Protein AF-A0A965ZTT6-F1 (afdb_monomer_lite)

Radius of gyration: 13.16 Å; chains: 1; bounding box: 32×24×39 Å

Sequence (85 aa):
MTVAVHRADHAPLAGVSVTGSWSNGANGSSTCTTAGDGICTLSKGGIKGNAASATFSVTNLSGDALTYDPADNDLAPVAITVSRP

Structure (mmCIF, N/CA/C/O backbone):
data_AF-A0A965ZTT6-F1
#
_entry.id   AF-A0A965ZTT6-F1
#
loop_
_atom_site.group_PDB
_atom_site.id
_atom_site.type_symbol
_atom_site.label_atom_id
_atom_site.label_alt_id
_atom_site.label_comp_id
_atom_site.label_asym_id
_atom_site.label_entity_id
_atom_site.label_seq_id
_atom_site.pdbx_PDB_ins_code
_atom_site.Cartn_x
_atom_site.Cartn_y
_atom_site.Cartn_z
_atom_site.occupancy
_atom_site.B_iso_or_equiv
_atom_site.auth_seq_i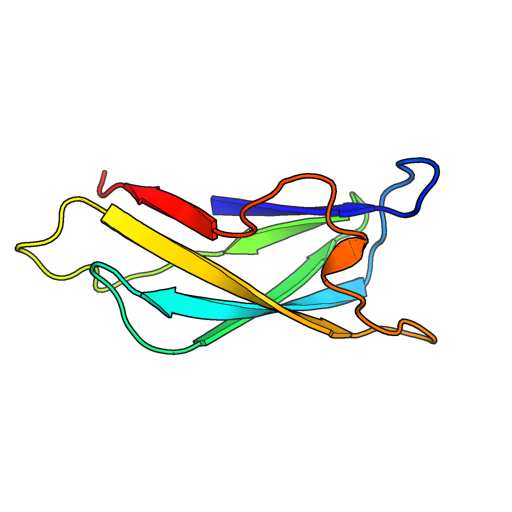d
_atom_site.auth_comp_id
_atom_site.auth_asym_id
_atom_site.auth_atom_id
_atom_site.pdbx_PDB_model_num
ATOM 1 N N . MET A 1 1 ? -9.659 -6.379 2.674 1.00 82.75 1 MET A N 1
ATOM 2 C CA . MET A 1 1 ? -9.518 -5.222 1.763 1.00 82.75 1 MET A CA 1
ATOM 3 C C . MET A 1 1 ? -8.502 -5.584 0.701 1.00 82.75 1 MET A C 1
ATOM 5 O O . MET A 1 1 ? -7.549 -6.279 1.030 1.00 82.75 1 MET A O 1
ATOM 9 N N . THR A 1 2 ? -8.690 -5.126 -0.532 1.00 87.06 2 THR A N 1
ATOM 10 C CA . THR A 1 2 ? -7.758 -5.356 -1.642 1.00 87.06 2 THR A CA 1
ATOM 11 C C . THR A 1 2 ? -7.112 -4.045 -2.078 1.00 87.06 2 THR A C 1
ATOM 13 O O . THR A 1 2 ? -7.778 -3.014 -2.118 1.00 87.06 2 THR A O 1
ATOM 16 N N . VAL A 1 3 ? -5.823 -4.096 -2.398 1.00 88.75 3 VAL A N 1
ATOM 17 C CA . VAL A 1 3 ? -5.067 -3.026 -3.055 1.00 88.75 3 VAL A CA 1
ATOM 18 C C . VAL A 1 3 ? -4.641 -3.553 -4.418 1.00 88.75 3 VAL A C 1
ATOM 20 O O . VAL A 1 3 ? -4.088 -4.648 -4.489 1.00 88.75 3 VAL A O 1
ATOM 23 N N . ALA A 1 4 ? -4.918 -2.801 -5.477 1.00 90.50 4 ALA A N 1
ATOM 24 C CA . ALA A 1 4 ? -4.448 -3.104 -6.823 1.00 90.50 4 ALA A CA 1
ATOM 25 C C . ALA A 1 4 ? -3.276 -2.180 -7.162 1.00 90.50 4 ALA A C 1
ATOM 27 O O . ALA A 1 4 ? -3.328 -0.989 -6.856 1.00 90.50 4 ALA A O 1
ATOM 28 N N . VAL A 1 5 ? -2.229 -2.739 -7.762 1.00 89.38 5 VAL A N 1
ATOM 29 C CA . VAL A 1 5 ? -1.115 -1.984 -8.334 1.00 89.38 5 VAL A CA 1
ATOM 30 C C . VAL A 1 5 ? -0.966 -2.389 -9.790 1.00 89.38 5 VAL A C 1
ATOM 32 O O . VAL A 1 5 ? -0.870 -3.573 -10.131 1.00 89.38 5 VAL A O 1
ATOM 35 N N . HIS A 1 6 ? -0.907 -1.386 -10.650 1.00 90.56 6 HIS A N 1
ATOM 36 C CA . HIS A 1 6 ? -0.761 -1.536 -12.087 1.00 90.56 6 HIS A CA 1
ATOM 37 C C . HIS A 1 6 ? 0.192 -0.473 -12.628 1.00 90.56 6 HIS A C 1
ATOM 39 O O . HIS A 1 6 ? 0.529 0.494 -11.949 1.00 90.56 6 HIS A O 1
ATOM 45 N N . ARG A 1 7 ? 0.682 -0.693 -13.845 1.00 86.06 7 ARG A N 1
ATOM 46 C CA . ARG A 1 7 ? 1.492 0.282 -14.587 1.00 86.06 7 ARG A CA 1
ATOM 47 C C . ARG A 1 7 ? 0.589 1.334 -15.236 1.00 86.06 7 ARG A C 1
ATOM 49 O O . ARG A 1 7 ? -0.620 1.158 -15.284 1.00 86.06 7 ARG A O 1
ATOM 56 N N . ALA A 1 8 ? 1.172 2.384 -15.812 1.00 84.38 8 ALA A N 1
ATOM 57 C CA . ALA A 1 8 ? 0.422 3.453 -16.486 1.00 84.38 8 ALA A CA 1
ATOM 58 C C . ALA A 1 8 ? -0.510 2.975 -17.626 1.00 84.38 8 ALA A C 1
ATOM 60 O O . ALA A 1 8 ? -1.463 3.663 -17.971 1.00 84.38 8 ALA A O 1
ATOM 61 N N . ASP A 1 9 ? -0.262 1.799 -18.209 1.00 87.81 9 ASP A N 1
ATOM 62 C CA . ASP A 1 9 ? -1.126 1.148 -19.207 1.00 87.81 9 ASP A CA 1
ATOM 63 C C . ASP A 1 9 ? -2.236 0.268 -18.584 1.00 87.81 9 ASP A C 1
ATOM 65 O O . ASP A 1 9 ? -2.897 -0.494 -19.289 1.00 87.81 9 ASP A O 1
ATOM 69 N N . HIS A 1 10 ? -2.429 0.356 -17.264 1.00 86.75 10 HIS A N 1
ATOM 70 C CA . HIS A 1 10 ? -3.286 -0.492 -16.431 1.00 86.75 10 HIS A CA 1
ATOM 71 C C . HIS A 1 10 ? -2.937 -1.989 -16.453 1.00 86.75 10 HIS A C 1
ATOM 73 O O . HIS A 1 10 ? -3.719 -2.816 -15.974 1.00 86.75 10 HIS A O 1
ATOM 79 N N . ALA A 1 11 ? -1.757 -2.374 -16.950 1.00 88.50 11 ALA A N 1
ATOM 80 C CA . ALA A 1 11 ? -1.306 -3.753 -16.839 1.00 88.50 11 ALA A CA 1
ATOM 81 C C . ALA A 1 11 ? -0.971 -4.083 -15.373 1.00 88.50 11 ALA A C 1
ATOM 83 O O . ALA A 1 11 ? -0.240 -3.317 -14.728 1.00 88.50 11 ALA A O 1
ATOM 84 N N . PRO A 1 12 ? -1.435 -5.228 -14.839 1.00 91.50 12 PRO A N 1
ATOM 85 C CA . PRO A 1 12 ? -1.179 -5.605 -13.456 1.00 91.50 12 PRO A CA 1
ATOM 86 C C . PRO A 1 12 ? 0.321 -5.716 -13.177 1.00 91.50 12 PRO A C 1
ATOM 88 O O . PRO A 1 12 ? 1.110 -6.193 -14.007 1.00 91.50 12 PRO A O 1
ATOM 91 N N . LEU A 1 13 ? 0.725 -5.260 -11.992 1.00 90.38 13 LEU A N 1
ATOM 92 C CA . LEU A 1 13 ? 2.119 -5.251 -11.573 1.00 90.38 13 LEU A C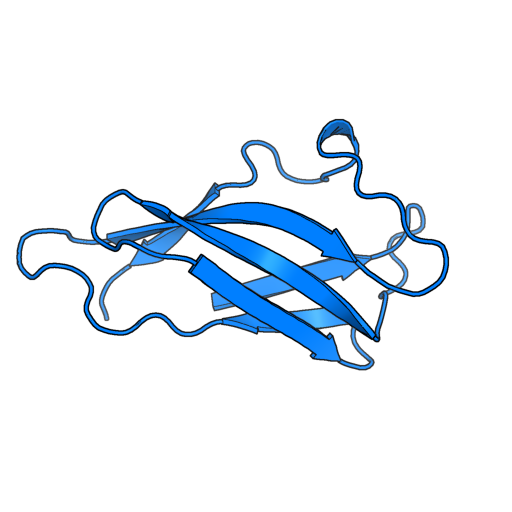A 1
ATOM 93 C C . LEU A 1 13 ? 2.309 -6.153 -10.351 1.00 90.38 13 LEU A C 1
ATOM 95 O O . LEU A 1 13 ? 1.955 -5.801 -9.227 1.00 90.38 13 LEU A O 1
ATOM 99 N N . ALA A 1 14 ? 2.870 -7.334 -10.597 1.00 93.12 14 ALA A N 1
ATOM 100 C CA . ALA A 1 14 ? 3.179 -8.334 -9.582 1.00 93.12 14 ALA A CA 1
ATOM 101 C C . ALA A 1 14 ? 4.491 -8.032 -8.841 1.00 93.12 14 ALA A C 1
ATOM 103 O O . ALA A 1 14 ? 5.382 -7.381 -9.385 1.00 93.12 14 ALA A O 1
ATOM 104 N N . GLY A 1 15 ? 4.632 -8.560 -7.622 1.00 91.31 15 GLY A N 1
ATOM 105 C CA . GLY A 1 15 ? 5.866 -8.461 -6.835 1.00 91.31 15 GLY A CA 1
ATOM 106 C C . GLY A 1 15 ? 6.087 -7.103 -6.162 1.00 91.31 15 GLY A C 1
ATOM 107 O O . GLY A 1 15 ? 7.164 -6.858 -5.623 1.00 91.31 15 GLY A O 1
ATOM 108 N N . VAL A 1 16 ? 5.081 -6.226 -6.152 1.00 92.81 16 VAL A N 1
ATOM 109 C CA . VAL A 1 16 ? 5.166 -4.909 -5.513 1.00 92.81 16 VAL A CA 1
ATOM 110 C C . VAL A 1 16 ? 4.817 -5.037 -4.046 1.00 92.81 16 VAL A C 1
ATOM 112 O O . VAL A 1 16 ? 3.712 -5.450 -3.699 1.00 92.81 16 VAL A O 1
ATOM 115 N N . SER A 1 17 ? 5.736 -4.642 -3.175 1.00 93.44 17 SER A N 1
ATOM 116 C CA . SER A 1 17 ? 5.469 -4.490 -1.750 1.00 93.44 17 SER A CA 1
ATOM 117 C C . SER A 1 17 ? 4.773 -3.160 -1.479 1.00 93.44 17 SER A C 1
ATOM 119 O O . SER A 1 17 ? 5.377 -2.091 -1.542 1.00 93.44 17 SER A O 1
ATOM 121 N N . VAL A 1 18 ? 3.492 -3.241 -1.140 1.00 92.75 18 VAL A N 1
ATOM 122 C CA . VAL A 1 18 ? 2.659 -2.129 -0.690 1.00 92.75 18 VAL A CA 1
ATOM 123 C C . VAL A 1 18 ? 2.822 -1.978 0.813 1.00 92.75 18 VAL A C 1
ATOM 125 O O . VAL A 1 18 ? 2.524 -2.906 1.559 1.00 92.75 18 VAL A O 1
ATOM 128 N N . THR A 1 19 ? 3.246 -0.807 1.276 1.00 92.44 19 THR A N 1
ATOM 129 C CA . THR A 1 19 ? 3.282 -0.455 2.701 1.00 92.44 19 THR A CA 1
ATOM 130 C C . THR A 1 19 ? 2.366 0.725 2.968 1.00 92.44 19 THR A C 1
ATOM 132 O O . THR A 1 19 ? 2.367 1.709 2.229 1.00 92.44 19 THR A O 1
ATOM 135 N N . GLY A 1 20 ? 1.602 0.647 4.053 1.00 92.00 20 GLY A N 1
ATOM 136 C CA . GLY A 1 20 ? 0.752 1.745 4.486 1.00 92.00 20 GLY A CA 1
ATOM 137 C C . GLY A 1 20 ? 0.514 1.780 5.986 1.00 92.00 20 GLY A C 1
ATOM 138 O O . GLY A 1 20 ? 0.885 0.864 6.728 1.00 92.00 20 GLY A O 1
ATOM 139 N N . SER A 1 21 ? -0.109 2.865 6.430 1.00 92.31 21 SER A N 1
ATOM 140 C CA . SER A 1 21 ? -0.435 3.126 7.829 1.00 92.31 21 SER A CA 1
ATOM 141 C C . SER A 1 21 ? -1.941 3.103 8.066 1.00 92.31 21 SER A C 1
ATOM 143 O O . SER A 1 21 ? -2.734 3.493 7.209 1.00 92.31 21 SER A O 1
ATOM 145 N N . TRP A 1 22 ? -2.332 2.622 9.244 1.00 92.25 22 TRP A N 1
ATOM 146 C CA . TRP A 1 22 ? -3.712 2.616 9.708 1.00 92.25 22 TRP A CA 1
ATOM 147 C C . TRP A 1 22 ? -3.989 3.819 10.599 1.00 92.25 22 TRP A C 1
ATOM 149 O O . TRP A 1 22 ? -3.207 4.133 11.499 1.00 92.25 22 TRP A O 1
ATOM 159 N N . SER A 1 23 ? -5.144 4.436 10.385 1.00 90.12 23 SER A N 1
ATOM 160 C CA . SER A 1 23 ? -5.685 5.516 11.201 1.00 90.12 23 SER A CA 1
ATOM 161 C C . SER A 1 23 ? -7.198 5.346 11.396 1.00 90.12 23 SER A C 1
ATOM 163 O O . SER A 1 23 ? -7.784 4.341 10.984 1.00 90.12 23 SER A O 1
ATOM 165 N N . ASN A 1 24 ? -7.827 6.315 12.071 1.00 87.81 24 ASN A N 1
ATOM 166 C CA . ASN A 1 24 ? -9.280 6.417 12.240 1.00 87.81 24 ASN A CA 1
ATOM 167 C C . ASN A 1 24 ? -9.965 5.109 12.676 1.00 87.81 24 ASN A C 1
ATOM 169 O O . ASN A 1 24 ? -10.832 4.610 11.978 1.00 87.81 24 ASN A O 1
ATOM 173 N N . GLY A 1 25 ? -9.555 4.537 13.812 1.00 86.56 25 GLY A N 1
ATOM 174 C CA . GLY A 1 25 ? -10.162 3.315 14.364 1.00 86.56 25 GLY A CA 1
ATOM 175 C C . GLY A 1 25 ? -9.241 2.101 14.387 1.00 86.56 25 GLY A C 1
ATOM 176 O O . GLY A 1 25 ? -9.509 1.151 15.114 1.00 86.56 25 GLY A O 1
ATOM 177 N N . ALA A 1 26 ? -8.095 2.168 13.717 1.00 91.12 26 ALA A N 1
ATOM 178 C CA . ALA A 1 26 ? -6.967 1.271 13.941 1.00 91.12 26 ALA A CA 1
ATOM 179 C C . ALA A 1 26 ? -5.646 2.056 13.901 1.00 91.12 26 ALA A C 1
ATOM 181 O O . ALA A 1 26 ? -5.628 3.209 13.483 1.00 91.12 26 ALA A O 1
ATOM 182 N N . ASN A 1 27 ? -4.557 1.432 14.356 1.00 90.56 27 ASN A N 1
ATOM 183 C CA . ASN A 1 27 ? -3.218 2.027 14.403 1.00 90.56 27 ASN A CA 1
ATOM 184 C C . ASN A 1 27 ? -2.163 1.053 13.848 1.00 90.56 27 ASN A C 1
ATOM 186 O O . ASN A 1 27 ? -2.406 -0.156 13.779 1.00 90.56 27 ASN A O 1
ATOM 190 N N . GLY A 1 28 ? -0.965 1.562 13.553 1.00 91.06 28 GLY A N 1
ATOM 191 C CA . GLY A 1 28 ? 0.199 0.780 13.117 1.00 91.06 28 GLY A CA 1
ATOM 192 C C . GLY A 1 28 ? 0.311 0.666 11.597 1.00 91.06 28 GLY A C 1
ATOM 193 O O . GLY A 1 28 ? -0.509 1.218 10.870 1.00 91.06 28 GLY A O 1
ATOM 194 N N . SER A 1 29 ? 1.322 -0.053 11.116 1.00 91.75 29 SER A N 1
ATOM 195 C CA . SER A 1 29 ? 1.549 -0.280 9.687 1.00 91.75 29 SER A CA 1
ATOM 196 C C . SER A 1 29 ? 1.071 -1.659 9.238 1.00 91.75 29 SER A C 1
ATOM 198 O O . SER A 1 29 ? 0.843 -2.571 10.040 1.00 91.75 29 SER A O 1
ATOM 200 N N . SER A 1 30 ? 0.868 -1.813 7.937 1.00 92.81 30 SER A N 1
ATOM 201 C CA . SER A 1 30 ? 0.734 -3.121 7.302 1.00 92.81 30 SER A CA 1
ATOM 202 C C . SER A 1 30 ? 1.411 -3.108 5.946 1.00 92.81 30 SER A C 1
ATOM 204 O O . SER A 1 30 ? 1.436 -2.081 5.265 1.00 92.81 30 SER A O 1
ATOM 206 N N . THR A 1 31 ? 1.943 -4.268 5.584 1.00 92.88 31 THR A N 1
ATOM 207 C CA . THR A 1 31 ? 2.635 -4.493 4.323 1.00 92.88 31 THR A CA 1
ATOM 208 C C . THR A 1 31 ? 2.044 -5.716 3.655 1.00 92.88 31 THR A C 1
ATOM 210 O O . THR A 1 31 ? 1.634 -6.660 4.335 1.00 92.88 31 THR A O 1
ATOM 213 N N . CYS A 1 32 ? 1.981 -5.695 2.333 1.00 93.31 32 CYS A N 1
ATOM 214 C CA . CYS A 1 32 ? 1.561 -6.839 1.552 1.00 93.31 32 CYS A CA 1
ATOM 215 C C . CYS A 1 32 ? 2.187 -6.783 0.150 1.00 93.31 32 CYS A C 1
ATOM 217 O O . CYS A 1 32 ? 2.558 -5.705 -0.308 1.00 93.31 32 CYS A O 1
ATOM 219 N N . THR A 1 33 ? 2.327 -7.927 -0.519 1.00 94.38 33 THR A N 1
ATOM 220 C CA . THR A 1 33 ? 2.953 -8.010 -1.847 1.00 94.38 33 THR A CA 1
ATOM 221 C C . THR A 1 33 ? 1.924 -8.398 -2.901 1.00 94.38 33 THR A C 1
ATOM 223 O O . THR A 1 33 ? 1.152 -9.332 -2.683 1.00 94.38 33 THR A O 1
ATOM 226 N N . THR A 1 34 ? 1.900 -7.693 -4.033 1.00 93.56 34 THR A N 1
ATOM 227 C CA . THR A 1 34 ? 0.980 -8.006 -5.133 1.00 93.56 34 THR A CA 1
ATOM 228 C C . THR A 1 34 ? 1.298 -9.355 -5.772 1.00 93.56 34 THR A C 1
ATOM 230 O O . THR A 1 34 ? 2.457 -9.685 -6.038 1.00 93.56 34 THR A O 1
ATOM 233 N N . ALA A 1 35 ? 0.254 -10.143 -6.022 1.00 92.56 35 ALA A N 1
ATOM 234 C CA . ALA A 1 35 ? 0.347 -11.405 -6.742 1.00 92.56 35 ALA A CA 1
ATOM 235 C C . ALA A 1 35 ? 0.402 -11.175 -8.266 1.00 92.56 35 ALA A C 1
ATOM 237 O O . ALA A 1 35 ? 0.507 -10.043 -8.739 1.00 92.56 35 ALA A O 1
ATOM 238 N N . GLY A 1 36 ? 0.359 -12.259 -9.050 1.00 90.75 36 GLY A N 1
ATOM 239 C CA . GLY A 1 36 ? 0.451 -12.217 -10.518 1.00 90.75 36 GLY A CA 1
ATOM 240 C C . GLY A 1 36 ? -0.627 -11.368 -11.208 1.00 90.75 36 GLY A C 1
ATOM 241 O O . GLY A 1 36 ? -0.413 -10.887 -12.314 1.00 90.75 36 GLY A O 1
ATOM 242 N N . ASP A 1 37 ? -1.759 -11.157 -10.541 1.00 91.00 37 ASP A N 1
ATOM 243 C CA . ASP A 1 37 ? -2.877 -10.316 -10.975 1.00 91.00 37 ASP A CA 1
ATOM 244 C C . ASP A 1 37 ? -2.741 -8.842 -10.549 1.00 91.00 37 ASP A C 1
ATOM 246 O O . ASP A 1 37 ? -3.652 -8.052 -10.778 1.00 91.00 37 ASP A O 1
ATOM 250 N N . GLY A 1 38 ? -1.617 -8.448 -9.937 1.00 91.44 38 GLY A N 1
ATOM 251 C CA . GLY A 1 38 ? -1.397 -7.086 -9.444 1.00 91.44 38 GLY A CA 1
ATOM 252 C C . GLY A 1 38 ? -2.203 -6.750 -8.189 1.00 91.44 38 GLY A C 1
ATOM 253 O O . GLY A 1 38 ? -2.211 -5.598 -7.759 1.00 91.44 38 GLY A O 1
ATOM 254 N N . ILE A 1 39 ? -2.872 -7.731 -7.576 1.00 92.56 39 ILE A N 1
ATOM 255 C CA . ILE A 1 39 ? -3.717 -7.522 -6.404 1.00 92.56 39 ILE A CA 1
ATOM 256 C C . ILE A 1 39 ? -2.998 -8.012 -5.157 1.00 92.56 39 ILE A C 1
ATOM 258 O O . ILE A 1 39 ? -2.293 -9.021 -5.140 1.00 92.56 39 ILE A O 1
ATOM 262 N N . CYS A 1 40 ? -3.211 -7.284 -4.073 1.00 92.19 40 CYS A N 1
ATOM 263 C CA . CYS A 1 40 ? -2.773 -7.660 -2.755 1.00 92.19 40 CYS A CA 1
ATOM 264 C C . CYS A 1 40 ? -3.911 -7.549 -1.740 1.00 92.19 40 CYS A C 1
ATOM 266 O O . CYS A 1 40 ? -4.650 -6.565 -1.724 1.00 92.19 40 CYS A O 1
ATOM 268 N N . THR A 1 41 ? -4.050 -8.542 -0.860 1.00 89.50 41 THR A N 1
ATOM 269 C CA . THR A 1 41 ? -5.083 -8.531 0.184 1.00 89.50 41 THR A CA 1
ATOM 270 C C . THR A 1 41 ? -4.490 -8.148 1.534 1.00 89.50 41 THR A C 1
ATOM 272 O O . THR A 1 41 ? -3.524 -8.744 2.001 1.00 89.50 41 THR A O 1
ATOM 275 N N . LEU A 1 42 ? -5.120 -7.174 2.187 1.00 87.94 42 LEU A N 1
ATOM 276 C CA . LEU A 1 42 ? -4.817 -6.732 3.542 1.00 87.94 42 LEU A CA 1
ATOM 277 C C . LEU A 1 42 ? -5.967 -7.077 4.490 1.00 87.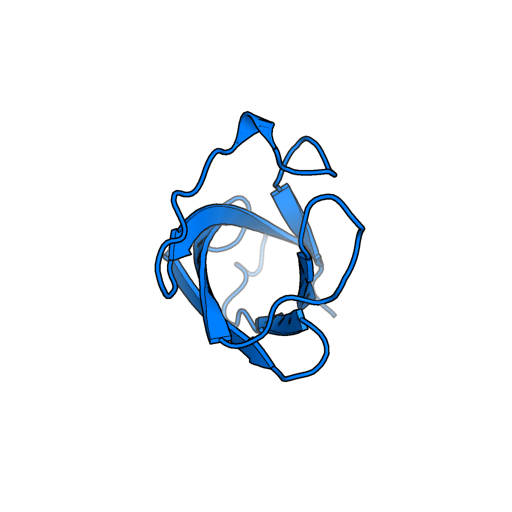94 42 LEU A C 1
ATOM 279 O O . LEU A 1 42 ? -7.150 -6.845 4.195 1.00 87.94 42 LEU A O 1
ATOM 283 N N . SER A 1 43 ? -5.597 -7.568 5.670 1.00 85.19 43 SER A N 1
ATOM 284 C CA . SER A 1 43 ? -6.494 -7.795 6.800 1.00 85.19 43 SER A CA 1
ATOM 285 C C . SER A 1 43 ? -6.019 -7.001 8.013 1.00 85.19 43 SER A C 1
ATOM 287 O O . SER A 1 43 ? -4.855 -7.106 8.401 1.00 85.19 43 SER A O 1
ATOM 289 N N . LYS A 1 44 ? -6.925 -6.254 8.651 1.00 85.88 44 LYS A N 1
ATOM 290 C CA . LYS A 1 44 ? -6.655 -5.557 9.912 1.00 85.88 44 LYS A CA 1
ATOM 291 C C . LYS A 1 44 ? -7.595 -6.045 11.001 1.00 85.88 44 LYS A C 1
ATOM 293 O O . LYS A 1 44 ? -8.786 -5.756 10.977 1.00 85.88 44 LYS A O 1
ATOM 298 N N . GLY A 1 45 ? -7.037 -6.770 11.965 1.00 82.94 45 GLY A N 1
ATOM 299 C CA . GLY A 1 45 ? -7.710 -7.055 13.229 1.00 82.94 45 GLY A CA 1
ATOM 300 C C . GLY A 1 45 ? -7.616 -5.876 14.202 1.00 82.94 45 GLY A C 1
ATOM 301 O O . GLY A 1 45 ? -6.818 -4.955 14.011 1.00 82.94 45 GLY A O 1
ATOM 302 N N . GLY A 1 46 ? -8.413 -5.927 15.271 1.00 83.12 46 GLY A N 1
ATOM 303 C CA . GLY A 1 46 ? -8.312 -4.972 16.378 1.00 83.12 46 GLY A CA 1
ATOM 304 C C . GLY A 1 46 ? -8.768 -3.552 16.035 1.00 83.12 46 GLY A C 1
ATOM 305 O O . GLY A 1 46 ? -8.210 -2.591 16.565 1.00 83.12 46 GLY A O 1
ATOM 306 N N . ILE A 1 47 ? -9.765 -3.408 15.155 1.00 86.62 47 ILE A N 1
ATOM 307 C CA . ILE A 1 47 ? -10.477 -2.132 15.006 1.00 86.62 47 ILE A CA 1
ATOM 308 C C . ILE A 1 47 ? -11.110 -1.803 16.364 1.00 86.62 47 ILE A C 1
ATOM 310 O O . ILE A 1 47 ? -11.772 -2.650 16.970 1.00 86.62 47 ILE A O 1
ATOM 314 N N . LYS A 1 48 ? -10.848 -0.595 16.872 1.00 85.38 48 LYS A N 1
ATOM 315 C CA . LYS A 1 48 ? -11.312 -0.134 18.185 1.00 85.38 48 LYS A CA 1
ATOM 316 C C . LYS A 1 48 ? -12.827 -0.313 18.285 1.00 85.38 48 LYS A C 1
ATOM 318 O O . LYS A 1 48 ? -13.551 0.038 17.362 1.00 85.38 48 LYS A O 1
ATOM 323 N N . GLY A 1 49 ? -13.318 -0.810 19.422 1.00 83.75 49 GLY A N 1
ATOM 324 C CA . GLY A 1 49 ? -14.740 -1.141 19.592 1.00 83.75 49 GLY A CA 1
ATOM 325 C C . GLY A 1 49 ? -15.701 0.041 19.404 1.00 83.75 49 GLY A C 1
ATOM 326 O O . GLY A 1 49 ? -16.856 -0.168 19.043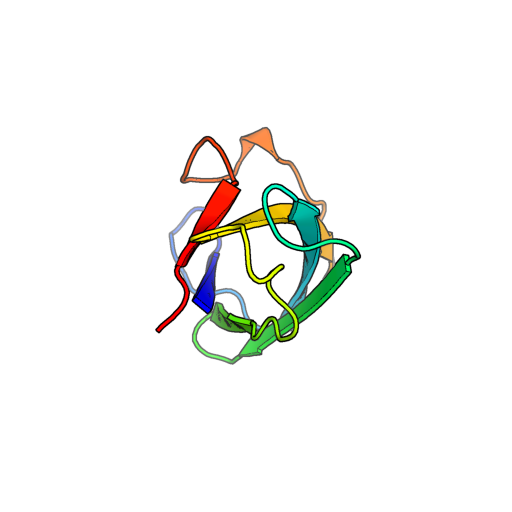 1.00 83.75 49 GLY A O 1
ATOM 327 N N . ASN A 1 50 ? -15.212 1.269 19.606 1.00 86.38 50 ASN A N 1
ATOM 328 C CA . ASN A 1 50 ? -15.942 2.520 19.404 1.00 86.38 50 ASN A CA 1
ATOM 329 C C . ASN A 1 50 ? -15.737 3.153 18.011 1.00 86.38 50 ASN A C 1
ATOM 331 O O . ASN A 1 50 ? -16.225 4.255 17.781 1.00 86.38 50 ASN A O 1
ATOM 335 N N . ALA A 1 51 ? -15.010 2.501 17.100 1.00 86.00 51 ALA A N 1
ATOM 336 C CA . ALA A 1 51 ? -14.834 2.943 15.721 1.00 86.00 51 ALA A CA 1
ATOM 337 C C . ALA A 1 51 ? -15.560 1.987 14.764 1.00 86.00 51 ALA A C 1
ATOM 339 O O . ALA A 1 51 ? -15.386 0.771 14.826 1.00 86.00 51 ALA A O 1
ATOM 340 N N . ALA A 1 52 ? -16.382 2.542 13.871 1.00 83.94 52 ALA A N 1
ATOM 341 C CA . ALA A 1 52 ? -17.125 1.763 12.875 1.00 83.94 52 ALA A CA 1
ATOM 342 C C . ALA A 1 52 ? -16.245 1.312 11.695 1.00 83.94 52 ALA A C 1
ATOM 344 O O . ALA A 1 52 ? -16.581 0.362 10.987 1.00 83.94 52 ALA A O 1
ATOM 345 N N . SER A 1 53 ? -15.115 1.987 11.497 1.00 84.75 53 SER A N 1
ATOM 346 C CA . SER A 1 53 ? -14.185 1.738 10.405 1.00 84.75 53 SER A CA 1
ATOM 347 C C . SER A 1 53 ? -12.738 1.955 10.838 1.00 84.75 53 SER A C 1
ATOM 349 O O . SER A 1 53 ? -12.486 2.432 11.940 1.00 84.75 53 SER A O 1
ATOM 351 N N . ALA A 1 54 ? -11.804 1.616 9.957 1.00 90.19 54 ALA A N 1
ATOM 352 C CA . ALA A 1 54 ? -10.403 2.008 9.983 1.00 90.19 54 ALA A CA 1
ATOM 353 C C . ALA A 1 54 ? -10.003 2.543 8.606 1.00 90.19 54 ALA A C 1
ATOM 355 O O . ALA A 1 54 ? -10.556 2.117 7.596 1.00 90.19 54 ALA A O 1
ATOM 356 N N . THR A 1 55 ? -9.033 3.444 8.546 1.00 89.88 55 THR A N 1
ATOM 357 C CA . THR A 1 55 ? -8.535 4.001 7.284 1.00 89.88 55 THR A CA 1
ATOM 358 C C . THR A 1 55 ? -7.118 3.509 7.036 1.00 89.88 55 THR A C 1
ATOM 360 O O . THR A 1 55 ? -6.270 3.646 7.915 1.00 89.88 55 THR A O 1
ATOM 363 N N . PHE A 1 56 ? -6.857 2.946 5.858 1.00 89.94 56 PHE A N 1
ATOM 364 C CA . PHE A 1 56 ? -5.516 2.574 5.413 1.00 89.94 56 PHE A CA 1
ATOM 365 C C . PHE A 1 56 ? -5.002 3.563 4.375 1.00 89.94 56 PHE A C 1
ATOM 367 O O . PHE A 1 56 ? -5.660 3.772 3.359 1.00 89.94 56 PHE A O 1
ATOM 374 N N . SER A 1 57 ? -3.819 4.123 4.614 1.00 90.12 57 SER A N 1
ATOM 375 C CA . SER A 1 57 ? -3.141 5.045 3.701 1.00 90.12 57 SER A CA 1
ATOM 376 C C . SER A 1 57 ? -1.844 4.435 3.194 1.00 90.12 57 SER A C 1
ATOM 378 O O . SER A 1 57 ? -0.972 4.109 4.003 1.00 90.12 57 SER A O 1
ATOM 380 N N . VAL A 1 58 ? -1.700 4.300 1.873 1.00 89.75 58 VAL A N 1
ATOM 381 C CA . VAL A 1 58 ? -0.459 3.809 1.255 1.00 89.75 58 VAL A CA 1
ATOM 382 C C . VAL A 1 58 ? 0.635 4.858 1.434 1.00 89.75 58 VAL A C 1
ATOM 384 O O . VAL A 1 58 ? 0.492 6.005 1.015 1.00 89.75 58 VAL A O 1
ATOM 387 N N . THR A 1 59 ? 1.731 4.466 2.074 1.00 89.69 59 THR A N 1
ATOM 388 C CA . THR A 1 59 ? 2.875 5.341 2.359 1.00 89.69 59 THR A CA 1
ATOM 389 C C . THR A 1 59 ? 4.076 5.031 1.481 1.00 89.69 59 THR A C 1
ATOM 391 O O . THR A 1 59 ? 4.922 5.899 1.305 1.00 89.69 59 THR A O 1
ATOM 394 N N . ASN A 1 60 ? 4.185 3.802 0.968 1.00 89.38 60 ASN A N 1
ATOM 395 C CA . ASN A 1 60 ? 5.280 3.406 0.092 1.00 89.38 60 ASN A CA 1
ATOM 396 C C . ASN A 1 60 ? 4.898 2.220 -0.799 1.00 89.38 60 ASN A C 1
ATOM 398 O O . ASN A 1 60 ? 4.240 1.289 -0.330 1.00 89.38 60 ASN A O 1
ATOM 402 N N . LEU A 1 61 ? 5.406 2.216 -2.029 1.00 89.94 61 LEU A N 1
ATOM 403 C CA . LEU A 1 61 ? 5.500 1.038 -2.890 1.00 89.94 61 LEU A CA 1
ATOM 404 C C . LEU A 1 61 ? 6.980 0.727 -3.140 1.00 89.94 61 LEU A C 1
ATOM 406 O O . LEU A 1 61 ? 7.769 1.634 -3.391 1.00 89.94 61 LEU A O 1
ATOM 410 N N . SER A 1 62 ? 7.373 -0.542 -3.074 1.00 89.94 62 SER A N 1
ATOM 411 C CA . SER A 1 62 ? 8.724 -0.973 -3.449 1.00 89.94 62 SER A CA 1
ATOM 412 C C . SER A 1 62 ? 8.708 -2.245 -4.293 1.00 89.94 62 SER A C 1
ATOM 414 O O . SER A 1 62 ? 7.866 -3.121 -4.111 1.00 89.94 62 SER A O 1
ATOM 416 N N . GLY A 1 63 ? 9.655 -2.345 -5.222 1.00 84.81 63 GLY A N 1
ATOM 417 C CA . GLY A 1 63 ? 9.853 -3.471 -6.136 1.00 84.81 63 GLY A CA 1
ATOM 418 C C . GLY A 1 63 ? 10.991 -3.158 -7.108 1.00 84.81 63 GLY A C 1
ATOM 419 O O . GLY A 1 63 ? 11.573 -2.072 -7.038 1.00 84.81 63 GLY A O 1
ATOM 420 N N . ASP A 1 64 ? 11.329 -4.095 -7.991 1.00 78.75 64 ASP A N 1
ATOM 421 C CA . ASP A 1 64 ? 12.466 -3.934 -8.904 1.00 78.75 64 ASP A CA 1
ATOM 422 C C . ASP A 1 64 ? 12.312 -2.684 -9.781 1.00 78.75 64 ASP A C 1
ATOM 424 O O . ASP A 1 64 ? 11.381 -2.572 -10.577 1.00 78.75 64 ASP A O 1
ATOM 428 N N . ALA A 1 65 ? 13.245 -1.740 -9.612 1.00 73.00 65 ALA A N 1
ATOM 429 C CA . ALA A 1 65 ? 13.301 -0.459 -10.319 1.00 73.00 65 ALA A CA 1
ATOM 430 C C . ALA A 1 65 ? 12.035 0.423 -10.201 1.00 73.00 65 ALA A C 1
ATOM 432 O O . ALA A 1 65 ? 11.780 1.252 -11.074 1.00 73.00 65 ALA A O 1
ATOM 433 N N . LEU A 1 66 ? 11.262 0.280 -9.118 1.00 80.19 66 LEU A N 1
ATOM 434 C CA . LEU A 1 66 ? 10.099 1.127 -8.841 1.00 80.19 66 LEU A CA 1
ATOM 435 C C . LEU A 1 66 ? 10.449 2.246 -7.857 1.00 80.19 66 LEU A C 1
ATOM 437 O O . LEU A 1 66 ? 10.916 1.986 -6.747 1.00 80.19 66 LEU A O 1
ATOM 441 N N . THR A 1 67 ? 10.143 3.482 -8.245 1.00 80.38 67 THR A N 1
ATOM 442 C CA . THR A 1 67 ? 10.086 4.635 -7.340 1.00 80.38 67 THR A CA 1
ATOM 443 C C . THR A 1 67 ? 8.621 4.951 -7.096 1.00 80.38 67 THR A C 1
ATOM 445 O O . THR A 1 67 ? 7.880 5.178 -8.047 1.00 80.38 67 THR A O 1
ATOM 448 N N . TYR A 1 68 ? 8.189 4.946 -5.836 1.00 81.81 68 TYR A N 1
ATOM 449 C CA . TYR A 1 68 ? 6.824 5.337 -5.506 1.00 81.81 68 TYR A CA 1
ATOM 450 C C . TYR A 1 68 ? 6.654 6.852 -5.633 1.00 81.81 68 TYR A C 1
ATOM 452 O O . TYR A 1 68 ? 7.264 7.599 -4.867 1.00 81.81 68 TYR A O 1
ATOM 460 N N . ASP A 1 69 ? 5.798 7.282 -6.558 1.00 83.62 69 ASP A N 1
ATOM 461 C CA . ASP A 1 69 ? 5.296 8.651 -6.629 1.00 83.62 69 ASP A CA 1
ATOM 462 C C . ASP A 1 69 ? 3.814 8.668 -6.214 1.00 83.62 69 ASP A C 1
ATOM 464 O O . ASP A 1 69 ? 2.970 8.081 -6.895 1.00 83.62 69 ASP A O 1
ATOM 468 N N . PRO A 1 70 ? 3.453 9.306 -5.086 1.00 79.50 70 PRO A N 1
ATOM 469 C CA . PRO A 1 70 ? 2.067 9.362 -4.649 1.00 79.50 70 PRO A CA 1
ATOM 470 C C . PRO A 1 70 ? 1.153 10.173 -5.582 1.00 79.50 70 PRO A C 1
ATOM 472 O O . PRO A 1 70 ? -0.066 10.015 -5.473 1.00 79.50 70 PRO A O 1
ATOM 475 N N . ALA A 1 71 ? 1.701 11.030 -6.455 1.00 81.69 71 ALA A N 1
ATOM 476 C CA . ALA A 1 71 ? 0.937 11.787 -7.447 1.00 81.69 71 ALA A CA 1
ATOM 477 C C . ALA A 1 71 ? 0.401 10.905 -8.587 1.00 81.69 71 ALA A C 1
ATOM 479 O O . ALA A 1 71 ? -0.607 11.260 -9.193 1.00 81.69 71 ALA A O 1
ATOM 480 N N . ASP A 1 72 ? 1.020 9.744 -8.815 1.00 81.88 72 ASP A N 1
ATOM 481 C CA . ASP A 1 72 ? 0.631 8.781 -9.852 1.00 81.88 72 ASP A CA 1
ATOM 482 C C . ASP A 1 72 ? -0.452 7.791 -9.380 1.00 81.88 72 ASP A C 1
ATOM 484 O O . ASP A 1 72 ? -0.813 6.862 -10.098 1.00 81.88 72 ASP A O 1
ATOM 488 N N . ASN A 1 73 ? -0.987 7.950 -8.164 1.00 80.88 73 ASN A N 1
ATOM 489 C CA . ASN A 1 73 ? -2.083 7.106 -7.695 1.00 80.88 73 ASN A CA 1
ATOM 490 C C . ASN A 1 73 ? -3.400 7.472 -8.400 1.00 80.88 73 ASN A C 1
ATOM 492 O O . ASN A 1 73 ? -3.931 8.564 -8.199 1.00 80.88 73 ASN A O 1
ATOM 496 N N . ASP A 1 74 ? -3.993 6.510 -9.110 1.00 75.25 74 ASP A N 1
ATOM 497 C CA . ASP A 1 74 ? -5.271 6.668 -9.827 1.00 75.25 74 ASP A CA 1
ATOM 498 C C . ASP A 1 74 ? -6.449 7.135 -8.958 1.00 75.25 74 ASP A C 1
ATOM 500 O O . ASP A 1 74 ? -7.394 7.753 -9.450 1.00 75.25 74 ASP A O 1
ATOM 504 N N . LEU A 1 75 ? -6.429 6.815 -7.662 1.00 68.19 75 LEU A N 1
ATOM 505 C CA . LEU A 1 75 ? -7.481 7.181 -6.719 1.00 68.19 75 LEU A CA 1
ATOM 506 C C . LEU A 1 75 ? -6.921 8.096 -5.631 1.00 68.19 75 LEU A C 1
ATOM 508 O O . LEU A 1 75 ? -6.182 7.664 -4.743 1.00 68.19 75 LEU A O 1
ATOM 512 N N . ALA A 1 76 ? -7.341 9.361 -5.674 1.00 60.47 76 ALA A N 1
ATOM 513 C CA . ALA A 1 76 ? -7.133 10.325 -4.603 1.00 60.47 76 ALA A CA 1
ATOM 514 C C . ALA A 1 76 ? -8.447 10.572 -3.824 1.00 60.47 76 ALA A C 1
ATOM 516 O O . ALA A 1 76 ? -9.488 10.792 -4.448 1.00 60.47 76 ALA A O 1
ATOM 517 N N . PRO A 1 77 ? -8.419 10.601 -2.473 1.00 55.53 77 PRO A N 1
ATOM 518 C CA . PRO A 1 77 ? -7.273 10.302 -1.612 1.00 55.53 77 PRO A CA 1
ATOM 519 C C . PRO A 1 77 ? -6.973 8.794 -1.549 1.00 55.53 77 PRO A C 1
ATOM 521 O O . PRO A 1 77 ? -7.886 7.972 -1.566 1.00 55.53 77 PRO A O 1
ATOM 524 N N . VAL A 1 78 ? -5.691 8.444 -1.383 1.00 66.81 78 VAL A N 1
ATOM 525 C CA . VAL A 1 78 ? -5.150 7.065 -1.280 1.00 66.81 78 VAL A CA 1
ATOM 526 C C . VAL A 1 78 ? -5.489 6.413 0.075 1.00 66.81 78 VAL A C 1
ATOM 528 O O . VAL A 1 78 ? -4.670 5.747 0.712 1.00 66.81 78 VAL A O 1
ATOM 531 N N . ALA A 1 79 ? -6.684 6.701 0.580 1.00 65.69 79 ALA A N 1
ATOM 532 C CA . ALA A 1 79 ? -7.194 6.318 1.878 1.00 65.69 79 ALA A CA 1
ATOM 533 C C . ALA A 1 79 ? -8.388 5.390 1.665 1.00 65.69 79 ALA A C 1
ATOM 535 O O . ALA A 1 79 ? -9.463 5.820 1.249 1.00 65.69 79 ALA A O 1
ATOM 536 N N . ILE A 1 80 ? -8.196 4.107 1.951 1.00 72.31 80 ILE A N 1
ATOM 537 C CA . ILE A 1 80 ? -9.247 3.104 1.802 1.00 72.31 80 ILE A CA 1
ATOM 538 C C . ILE A 1 80 ? -9.854 2.849 3.178 1.00 72.31 80 ILE A C 1
ATOM 540 O O . ILE A 1 80 ? -9.150 2.533 4.142 1.00 72.31 80 ILE A O 1
ATOM 544 N N . THR A 1 81 ? -11.171 3.008 3.275 1.00 70.00 81 THR A N 1
ATOM 545 C CA . THR A 1 81 ? -11.920 2.780 4.512 1.00 70.00 81 THR A CA 1
ATOM 546 C C . THR A 1 81 ? -12.336 1.318 4.607 1.00 70.00 81 THR A C 1
ATOM 548 O O . THR A 1 81 ? -12.957 0.768 3.700 1.00 70.00 81 THR A O 1
ATOM 551 N N . VAL A 1 82 ? -12.009 0.688 5.730 1.00 73.12 82 VAL A N 1
ATOM 552 C CA . VAL A 1 82 ? -12.377 -0.684 6.069 1.00 73.12 82 VAL A CA 1
ATOM 553 C C . VAL A 1 82 ? -13.406 -0.644 7.182 1.00 73.12 82 VAL A C 1
ATOM 555 O O . VAL A 1 82 ? -13.092 -0.229 8.294 1.00 73.12 82 VAL A O 1
ATOM 558 N N . SER A 1 83 ? -14.626 -1.078 6.891 1.00 75.19 83 SER A N 1
ATOM 559 C CA . SER A 1 83 ? -15.700 -1.171 7.880 1.00 75.19 83 SER A CA 1
ATOM 560 C C . SER A 1 83 ? -15.594 -2.459 8.689 1.00 75.19 83 SER A C 1
ATOM 562 O O . SER A 1 83 ? -15.115 -3.484 8.195 1.00 75.19 83 SER A O 1
ATOM 564 N N . ARG A 1 84 ? -16.064 -2.414 9.936 1.00 66.81 84 ARG A N 1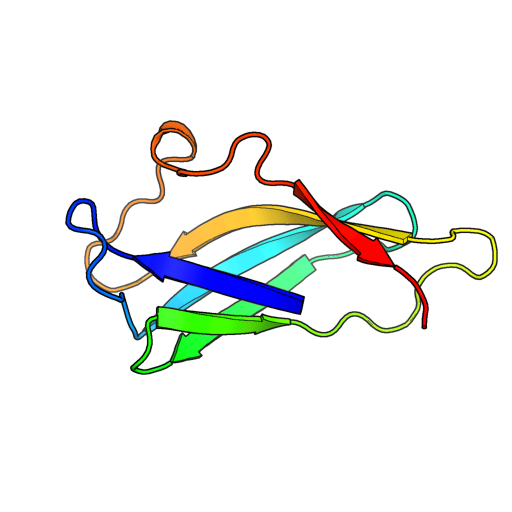
ATOM 565 C CA . ARG A 1 84 ? -16.276 -3.627 10.729 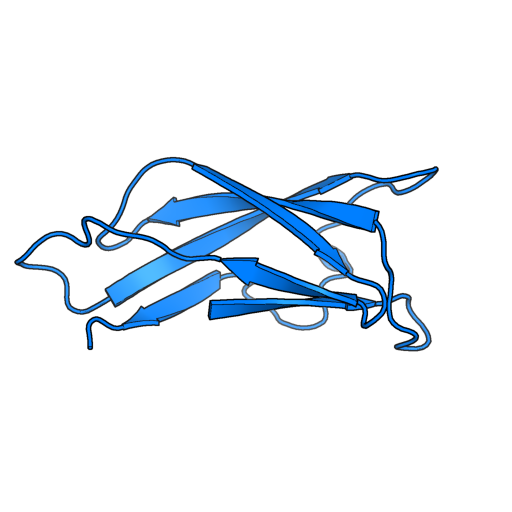1.00 66.81 84 ARG A CA 1
ATOM 566 C C . ARG A 1 84 ? -17.381 -4.482 10.071 1.00 66.81 84 ARG A C 1
ATOM 568 O O . ARG A 1 84 ? -18.343 -3.884 9.586 1.00 66.81 84 ARG A O 1
ATOM 575 N N . PRO A 1 85 ? -17.245 -5.823 10.029 1.00 62.62 85 PRO A N 1
ATOM 576 C CA . PRO A 1 85 ? -18.338 -6.706 9.624 1.00 62.62 85 PRO A CA 1
ATOM 577 C C . PRO A 1 85 ? -19.561 -6.579 10.540 1.00 62.62 85 PRO A C 1
ATOM 579 O O . PRO A 1 85 ? -19.395 -6.156 11.714 1.00 62.62 85 PRO A O 1
#

Secondary structure (DSSP, 8-state):
-EEE-B-TT--B-TT-EEEEEEETT--SEEEEE--TTSEEE-------TT-SEEEEEEEEEE-TT----GGG-SSSS-EEEEE--

pLDDT: mean 85.2, std 8.47, range [55.53, 94.38]

Foldseek 3Di:
DKDADADPVRQADFQKKWKWFKDQQDGDIDIFTAHPRRMTDDDDPRRDPPGQKMKIATDDIDDDPDDDDCVPDPDPPSIDIGGDD